Protein AF-A0A0R3PX48-F1 (afdb_monomer)

Secondary structure (DSSP, 8-state):
-----EE-SS-------S-S-------EEEEEEEEETTTTEEEEEEEEEESPPPPTTSPPP----EEEEETB-STTT-EEPPPPSS-SS-EEEEEEEEES--HHHHHT-EEE-

Sequence (113 aa):
MKRQIYTAKLIVLVKYAFSYLCKWFPFTIRISLYFSHAERQLTVCIERAADLPSRADGSPRNPYVKIFLLPDRSEKSRRQTTVLAEAVTPVWNESFYYQGITEPMLMERVLEV

Radius of gyration: 15.68 Å; Cα contacts (8 Å, |Δi|>4): 187; chains: 1; bounding box: 45×35×34 Å

Organism: Angiostrongylus costaricensis (NCBI:txid334426)

InterPro domains:
  IPR000008 C2 domain [PF00168] (41-112)
  IPR000008 C2 domain [PS50004] (25-113)
  IPR035892 C2 domain superfamily [G3DSA:2.60.40.150] (27-113)
  I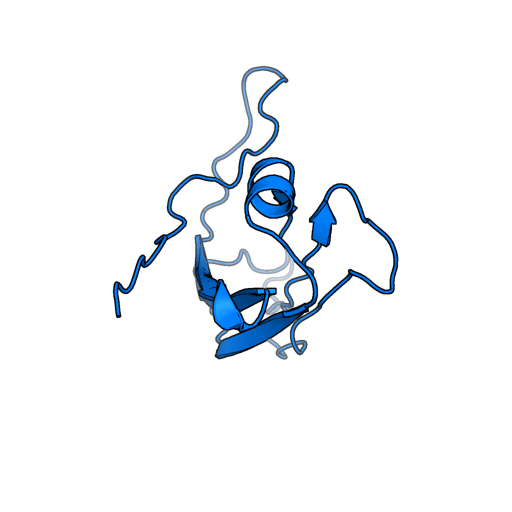PR035892 C2 domain superfamily [SSF49562] (29-113)
  IPR039032 Rim-like [PTHR12157] (28-113)

Solvent-accessible surface area (backbone atoms only — not comparable to full-atom values): 6964 Å² total; per-residue (Å²): 135,85,83,66,75,50,68,63,78,84,67,70,79,67,79,79,83,70,77,92,88,76,82,81,70,82,47,49,73,45,51,45,47,44,77,39,80,90,70,19,27,41,38,44,30,44,36,35,37,38,59,47,79,62,45,97,87,67,46,61,37,63,47,62,53,54,36,32,54,34,88,46,78,47,82,85,55,46,45,67,56,74,69,41,78,60,35,48,62,41,71,68,70,44,76,45,79,43,73,80,41,47,72,74,60,52,74,73,42,47,75,46,112

Structure (mmCIF, N/CA/C/O backbone):
data_AF-A0A0R3PX48-F1
#
_entry.id   AF-A0A0R3PX48-F1
#
loop_
_atom_site.group_PDB
_atom_site.id
_atom_site.type_symbol
_atom_site.label_atom_id
_atom_site.label_alt_id
_atom_site.label_comp_id
_atom_site.label_asym_id
_atom_site.label_entity_id
_atom_site.label_seq_id
_atom_site.pdbx_PDB_ins_code
_atom_site.Cartn_x
_atom_site.Cartn_y
_atom_site.Cartn_z
_atom_site.occupancy
_atom_site.B_iso_or_equiv
_atom_site.auth_seq_id
_atom_site.auth_comp_id
_atom_site.auth_asym_id
_atom_site.auth_atom_id
_atom_site.pdbx_PDB_model_num
ATOM 1 N N . MET A 1 1 ? -24.227 -6.427 0.932 1.00 36.12 1 MET A N 1
ATOM 2 C CA . MET A 1 1 ? -22.755 -6.460 1.061 1.00 36.12 1 MET A CA 1
ATOM 3 C C . MET A 1 1 ? -22.182 -5.405 0.113 1.00 36.12 1 MET A C 1
ATOM 5 O O . MET A 1 1 ? -22.062 -5.654 -1.079 1.00 36.12 1 MET A O 1
ATOM 9 N N . LYS A 1 2 ? -22.027 -4.159 0.583 1.00 26.06 2 LYS A N 1
ATOM 10 C CA . LYS A 1 2 ? -21.687 -3.017 -0.284 1.00 26.06 2 LYS A CA 1
ATOM 11 C C . LYS A 1 2 ? -20.179 -3.017 -0.542 1.00 26.06 2 LYS A C 1
ATOM 13 O O . LYS A 1 2 ? -19.392 -2.765 0.359 1.00 26.06 2 LYS A O 1
ATOM 18 N N . ARG A 1 3 ? -19.792 -3.329 -1.777 1.00 30.98 3 ARG A N 1
ATOM 19 C CA . ARG A 1 3 ? -18.417 -3.268 -2.275 1.00 30.98 3 ARG A CA 1
ATOM 20 C C . ARG A 1 3 ? -18.038 -1.794 -2.454 1.00 30.98 3 ARG A C 1
ATOM 22 O O . ARG A 1 3 ? -18.285 -1.226 -3.512 1.00 30.98 3 ARG A O 1
ATOM 29 N N . GLN A 1 4 ? -17.489 -1.149 -1.429 1.00 31.98 4 GLN A N 1
ATOM 30 C CA . GLN A 1 4 ? -16.822 0.139 -1.626 1.00 31.98 4 GLN A CA 1
ATOM 31 C C . GLN A 1 4 ? -15.430 -0.141 -2.188 1.00 31.98 4 GLN A C 1
ATOM 33 O O . GLN A 1 4 ? -14.476 -0.382 -1.456 1.00 31.98 4 GLN A O 1
ATOM 38 N N . ILE A 1 5 ? -15.339 -0.183 -3.519 1.00 35.94 5 ILE A N 1
ATOM 39 C CA . ILE A 1 5 ? -14.054 -0.141 -4.212 1.00 35.94 5 ILE A CA 1
ATOM 40 C C . ILE A 1 5 ? -13.569 1.300 -4.089 1.00 35.94 5 ILE A C 1
ATOM 42 O O . ILE A 1 5 ? -13.928 2.152 -4.903 1.00 35.94 5 ILE A O 1
ATOM 46 N N . TYR A 1 6 ? -12.754 1.583 -3.079 1.00 37.78 6 TYR A N 1
ATOM 47 C CA . TYR A 1 6 ? -11.901 2.761 -3.123 1.00 37.78 6 TYR A CA 1
ATOM 48 C C . TYR A 1 6 ? -10.852 2.467 -4.192 1.00 37.78 6 TYR A C 1
ATOM 50 O O . TYR A 1 6 ? -9.796 1.903 -3.920 1.00 37.78 6 TYR A O 1
ATOM 58 N N . THR A 1 7 ? -11.185 2.764 -5.451 1.00 34.06 7 THR A N 1
ATOM 59 C CA . THR A 1 7 ? -10.167 2.863 -6.491 1.00 34.06 7 THR A CA 1
ATOM 60 C C . THR A 1 7 ? -9.330 4.045 -6.049 1.00 34.06 7 THR A C 1
ATOM 62 O O . THR A 1 7 ? -9.752 5.182 -6.237 1.00 34.06 7 THR A O 1
ATOM 65 N N . ALA A 1 8 ? -8.208 3.790 -5.378 1.00 38.88 8 ALA A N 1
ATOM 66 C CA . ALA A 1 8 ? -7.296 4.813 -4.891 1.00 38.88 8 ALA A CA 1
ATOM 67 C C . ALA A 1 8 ? -6.560 5.465 -6.077 1.00 38.88 8 ALA A C 1
ATOM 69 O O . ALA A 1 8 ? -5.339 5.468 -6.165 1.00 38.88 8 ALA A O 1
ATOM 70 N N . LYS A 1 9 ? -7.313 6.031 -7.023 1.00 35.94 9 LYS A N 1
ATOM 71 C CA . LYS A 1 9 ? -6.874 7.202 -7.759 1.00 35.94 9 LYS A CA 1
ATOM 72 C C . LYS A 1 9 ? -6.904 8.334 -6.734 1.00 35.94 9 LYS A C 1
ATOM 74 O O . LYS A 1 9 ? -7.979 8.735 -6.306 1.00 35.94 9 LYS A O 1
ATOM 79 N N . LEU A 1 10 ? -5.731 8.845 -6.368 1.00 32.75 10 LEU A N 1
ATOM 80 C CA . LEU A 1 10 ? -5.583 10.179 -5.775 1.00 32.75 10 LEU A CA 1
ATOM 81 C C . LEU A 1 10 ? -5.891 10.356 -4.271 1.00 32.75 10 LEU A C 1
ATOM 83 O O . LEU A 1 10 ? -6.328 11.426 -3.867 1.00 32.75 10 LEU A O 1
ATOM 87 N N . ILE A 1 11 ? -5.597 9.372 -3.415 1.00 33.09 11 ILE A N 1
ATOM 88 C CA . ILE A 1 11 ? -5.345 9.640 -1.979 1.00 33.09 11 ILE A CA 1
ATOM 89 C C . ILE A 1 11 ? -4.060 8.918 -1.550 1.00 33.09 11 ILE A C 1
ATOM 91 O O . ILE A 1 11 ? -3.962 8.295 -0.503 1.00 33.09 11 ILE A O 1
ATOM 95 N N . VAL A 1 12 ? -3.026 9.014 -2.384 1.00 33.66 12 VAL A N 1
ATOM 96 C CA . VAL A 1 12 ? -1.708 9.295 -1.823 1.00 33.66 12 VAL A CA 1
ATOM 97 C C . VAL A 1 12 ? -1.756 10.801 -1.626 1.00 33.66 12 VAL A C 1
ATOM 99 O O . VAL A 1 12 ? -1.535 11.563 -2.566 1.00 33.66 12 VAL A O 1
ATOM 102 N N . LEU A 1 13 ? -2.140 11.238 -0.425 1.00 32.00 13 LEU A N 1
ATOM 103 C CA . LEU A 1 13 ? -1.774 12.559 0.075 1.00 32.00 13 LEU A CA 1
ATOM 104 C C . LEU A 1 13 ? -0.247 12.548 0.181 1.00 32.00 13 LEU A C 1
ATOM 106 O O . LEU A 1 13 ? 0.335 12.435 1.257 1.00 32.00 13 LEU A O 1
ATOM 110 N N . VAL A 1 14 ? 0.409 12.613 -0.982 1.00 29.25 14 VAL A N 1
ATOM 111 C CA . VAL A 1 14 ? 1.758 13.123 -1.087 1.00 29.25 14 VAL A CA 1
ATOM 112 C C . VAL A 1 14 ? 1.654 14.474 -0.415 1.00 29.25 14 VAL A C 1
ATOM 114 O O . VAL A 1 14 ? 0.882 15.332 -0.843 1.00 29.25 14 VAL A O 1
ATOM 117 N N . LYS A 1 15 ? 2.379 14.616 0.687 1.00 27.94 15 LYS A N 1
ATOM 118 C CA . LYS A 1 15 ? 2.715 15.883 1.314 1.00 27.94 15 LYS A CA 1
ATOM 119 C C . LYS A 1 15 ? 3.297 16.831 0.255 1.00 27.94 15 LYS A C 1
ATOM 121 O O . LYS A 1 15 ? 4.502 17.020 0.201 1.00 27.94 15 LYS A O 1
ATOM 126 N N . TYR A 1 16 ? 2.476 17.448 -0.585 1.00 28.42 16 TYR A N 1
ATOM 127 C CA . TYR A 1 16 ? 2.860 18.635 -1.338 1.00 28.42 16 TYR A CA 1
ATOM 128 C C . TYR A 1 16 ? 2.502 19.858 -0.499 1.00 28.42 16 TYR A C 1
ATOM 130 O O . TYR A 1 16 ? 1.706 20.710 -0.868 1.00 28.42 16 TYR A O 1
ATOM 138 N N . ALA A 1 17 ? 3.144 19.930 0.662 1.00 33.75 17 ALA A N 1
ATOM 139 C CA . ALA A 1 17 ? 3.651 21.189 1.158 1.00 33.75 17 ALA A CA 1
ATOM 140 C C . ALA A 1 17 ? 5.156 21.145 0.879 1.00 33.75 17 ALA A C 1
ATOM 142 O O . ALA A 1 17 ? 5.899 20.615 1.691 1.00 33.75 17 ALA A O 1
ATOM 143 N N . PHE A 1 18 ? 5.558 21.549 -0.329 1.00 28.56 18 PHE A N 1
ATOM 144 C CA . PHE A 1 18 ? 6.752 22.349 -0.633 1.00 28.56 18 PHE A CA 1
ATOM 145 C C . PHE A 1 18 ? 6.822 22.572 -2.155 1.00 28.56 18 PHE A C 1
ATOM 147 O O . PHE A 1 18 ? 6.894 21.628 -2.933 1.00 28.56 18 PHE A O 1
ATOM 154 N N . SER A 1 19 ? 6.715 23.851 -2.523 1.00 29.41 19 SER A N 1
ATOM 155 C CA . SER A 1 19 ? 7.253 24.539 -3.706 1.00 29.41 19 SER A CA 1
ATOM 156 C C . SER A 1 19 ? 7.359 23.795 -5.047 1.00 29.41 19 SER A C 1
ATOM 158 O O . SER A 1 19 ? 8.127 22.853 -5.198 1.00 29.41 19 SER A O 1
ATOM 160 N N . TYR A 1 20 ? 6.661 24.351 -6.040 1.00 32.78 20 TYR A N 1
ATOM 161 C CA . TYR A 1 20 ? 7.049 24.502 -7.449 1.00 32.78 20 TYR A CA 1
ATOM 162 C C . TYR A 1 20 ? 8.287 23.707 -7.922 1.00 32.78 20 TYR A C 1
ATOM 164 O O . TYR A 1 20 ? 9.395 23.961 -7.461 1.00 32.78 20 TYR A O 1
ATOM 172 N N . LEU A 1 21 ? 8.075 22.865 -8.948 1.00 41.78 21 LEU A N 1
ATOM 173 C CA . LEU A 1 21 ? 9.050 22.065 -9.721 1.00 41.78 21 LEU A CA 1
ATOM 174 C C . LEU A 1 21 ? 9.380 20.666 -9.168 1.00 41.78 21 LEU A C 1
ATOM 176 O O . LEU A 1 21 ? 10.507 20.404 -8.770 1.00 41.78 21 LEU A O 1
ATOM 180 N N . CYS A 1 22 ? 8.455 19.708 -9.289 1.00 32.88 22 CYS A N 1
ATOM 181 C CA . CYS A 1 22 ? 8.813 18.285 -9.246 1.00 32.88 22 CYS A CA 1
ATOM 182 C C . CYS A 1 22 ? 8.093 17.517 -10.357 1.00 32.88 22 CYS A C 1
ATOM 184 O O . CYS A 1 22 ? 6.870 17.526 -10.466 1.00 32.88 22 CYS A O 1
ATOM 186 N N . LYS A 1 23 ? 8.897 16.898 -11.224 1.00 36.50 23 LYS A N 1
ATOM 187 C CA . LYS A 1 23 ? 8.490 16.087 -12.373 1.00 36.50 23 LYS A CA 1
ATOM 188 C C . LYS A 1 23 ? 7.458 15.037 -11.956 1.00 36.50 23 LYS A C 1
ATOM 190 O O . LYS A 1 23 ? 7.694 14.272 -11.024 1.00 36.50 23 LYS A O 1
ATOM 195 N N . TRP A 1 24 ? 6.356 14.976 -12.697 1.00 50.72 24 TRP A N 1
ATOM 196 C CA . TRP A 1 24 ? 5.431 13.849 -12.694 1.00 50.72 24 TRP A CA 1
ATOM 197 C C . TRP A 1 24 ? 6.230 12.588 -13.031 1.00 50.72 24 TRP A C 1
ATOM 199 O O . TRP A 1 24 ? 6.695 12.430 -14.159 1.00 50.72 24 TRP A O 1
ATOM 209 N N . PHE A 1 25 ? 6.472 11.727 -12.045 1.00 56.75 25 PHE A N 1
ATOM 210 C CA . PHE A 1 25 ? 7.050 10.420 -12.323 1.00 56.75 25 PHE A CA 1
ATOM 211 C C . PHE A 1 25 ? 6.036 9.630 -13.168 1.00 56.75 25 PHE A C 1
ATOM 213 O O . PHE A 1 25 ? 4.869 9.571 -12.787 1.00 56.75 25 PHE A O 1
ATOM 220 N N . PRO A 1 26 ? 6.442 9.046 -14.309 1.00 76.00 26 PRO A N 1
ATOM 221 C CA . PRO A 1 26 ? 5.513 8.481 -15.289 1.00 76.00 26 PRO A CA 1
ATOM 222 C C . PRO A 1 26 ? 4.938 7.114 -14.893 1.00 76.00 26 PRO A C 1
ATOM 224 O O . PRO A 1 26 ? 4.227 6.520 -15.692 1.00 76.00 26 PRO A O 1
ATOM 227 N N . PHE A 1 27 ? 5.234 6.603 -13.693 1.00 82.44 27 PHE A N 1
ATOM 228 C CA . PHE A 1 27 ? 4.800 5.273 -13.281 1.00 82.44 27 PHE A CA 1
ATOM 229 C C . PHE A 1 27 ? 3.465 5.312 -12.538 1.00 82.44 27 PHE A C 1
ATOM 231 O O . PHE A 1 27 ? 3.136 6.274 -11.842 1.00 82.44 27 PHE A O 1
ATOM 238 N N . THR A 1 28 ? 2.701 4.233 -12.653 1.00 85.88 28 THR A N 1
ATOM 239 C CA . THR A 1 28 ? 1.440 4.060 -11.928 1.00 85.88 28 THR A CA 1
ATOM 240 C C . THR A 1 28 ? 1.491 2.808 -11.071 1.00 85.88 28 THR A C 1
ATOM 242 O O . THR A 1 28 ? 2.113 1.816 -11.441 1.00 85.88 28 THR A O 1
ATOM 245 N N . ILE A 1 29 ? 0.828 2.837 -9.916 1.00 86.62 29 ILE A N 1
ATOM 246 C CA . ILE A 1 29 ? 0.641 1.674 -9.047 1.00 86.62 29 ILE A CA 1
ATOM 247 C C . ILE A 1 29 ? -0.853 1.462 -8.815 1.00 86.62 29 ILE A C 1
ATOM 249 O O . ILE A 1 29 ? -1.600 2.413 -8.578 1.00 86.62 29 ILE A O 1
ATOM 253 N N . ARG A 1 30 ? -1.307 0.212 -8.915 1.00 87.00 30 ARG A N 1
ATOM 254 C CA . ARG A 1 30 ? -2.696 -0.170 -8.666 1.00 87.00 30 ARG A CA 1
ATOM 255 C C . ARG A 1 30 ? -2.802 -0.863 -7.316 1.00 87.00 30 ARG A C 1
ATOM 257 O O . ARG A 1 30 ? -2.229 -1.933 -7.110 1.00 87.00 30 ARG A O 1
ATOM 264 N N . ILE A 1 31 ? -3.577 -0.243 -6.435 1.00 88.19 31 ILE A N 1
ATOM 265 C CA . ILE A 1 31 ? -3.820 -0.692 -5.068 1.00 88.19 31 ILE A CA 1
ATOM 266 C C . ILE A 1 31 ? -5.329 -0.737 -4.839 1.00 88.19 31 ILE A C 1
ATOM 268 O O . ILE A 1 31 ? -6.043 0.197 -5.212 1.00 88.19 31 ILE A O 1
ATOM 272 N N . SER A 1 32 ? -5.797 -1.812 -4.213 1.00 86.69 32 SER A N 1
ATOM 273 C CA . SER A 1 32 ? -7.189 -1.994 -3.807 1.00 86.69 32 SER A CA 1
ATOM 274 C C . SER A 1 32 ? -7.283 -2.054 -2.283 1.00 86.69 32 SER A C 1
ATOM 276 O O . SER A 1 32 ? -6.537 -2.792 -1.643 1.00 86.69 32 SER A O 1
ATOM 278 N N . LEU A 1 33 ? -8.205 -1.285 -1.699 1.00 88.62 33 LEU A N 1
ATOM 279 C CA . LEU A 1 33 ? -8.438 -1.235 -0.252 1.00 88.62 33 LEU A CA 1
ATOM 280 C C . LEU A 1 33 ? -9.825 -1.780 0.078 1.00 88.62 33 LEU A C 1
ATOM 282 O O . LEU A 1 33 ? -10.804 -1.443 -0.590 1.00 88.62 33 LEU A O 1
ATOM 286 N N . TYR A 1 34 ? -9.909 -2.594 1.126 1.00 88.38 34 TYR A N 1
ATOM 287 C CA . TYR A 1 34 ? -11.164 -3.141 1.628 1.00 88.38 34 TYR A CA 1
ATOM 288 C C . TYR A 1 34 ? -11.186 -3.126 3.153 1.00 88.38 34 TYR A C 1
ATOM 290 O O . TYR A 1 34 ? -10.235 -3.567 3.790 1.00 88.38 34 TYR A O 1
ATOM 298 N N . PHE A 1 35 ? -12.279 -2.645 3.740 1.00 88.62 35 PHE A N 1
ATOM 299 C CA . PHE A 1 35 ? -12.469 -2.643 5.185 1.00 88.62 35 PHE A CA 1
ATOM 300 C C . PHE A 1 35 ? -13.671 -3.507 5.574 1.00 88.62 35 PHE A C 1
ATOM 302 O O . PHE A 1 35 ? -14.778 -3.318 5.067 1.00 88.62 35 PHE A O 1
ATOM 309 N N . SER A 1 36 ? -13.444 -4.453 6.484 1.00 89.00 36 SER A N 1
ATOM 310 C CA . SER A 1 36 ? -14.461 -5.334 7.057 1.00 89.00 36 SER A CA 1
ATOM 311 C C . SER A 1 36 ? -14.783 -4.878 8.477 1.00 89.00 36 SER A C 1
ATOM 313 O O . SER A 1 36 ? -13.972 -5.046 9.388 1.00 89.00 36 SER A O 1
ATOM 315 N N . HIS A 1 37 ? -15.979 -4.318 8.687 1.00 86.19 37 HIS A N 1
ATOM 316 C CA . HIS A 1 37 ? -16.420 -3.890 10.022 1.00 86.19 37 HIS A CA 1
ATOM 317 C C . HIS A 1 37 ? -16.591 -5.081 10.976 1.00 86.19 37 HIS A C 1
ATOM 319 O O . HIS A 1 37 ? -16.261 -4.973 12.156 1.00 86.19 37 HIS A O 1
ATOM 325 N N . ALA A 1 38 ? -17.075 -6.220 10.465 1.00 91.69 38 ALA A N 1
ATOM 326 C CA . ALA A 1 38 ? -17.294 -7.432 11.255 1.00 91.69 38 ALA A CA 1
AT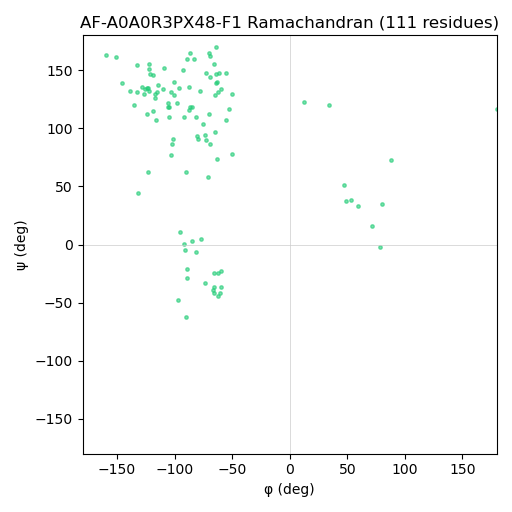OM 327 C C . ALA A 1 38 ? -15.973 -8.018 11.777 1.00 91.69 38 ALA A C 1
ATOM 329 O O . ALA A 1 38 ? -15.876 -8.390 12.942 1.00 91.69 38 ALA A O 1
ATOM 330 N N . GLU A 1 39 ? -14.941 -8.036 10.933 1.00 91.00 39 GLU A N 1
ATOM 331 C CA . GLU A 1 39 ? -13.622 -8.584 11.276 1.00 91.00 39 GLU A CA 1
ATOM 332 C C . GLU A 1 39 ? -12.675 -7.526 11.860 1.00 91.00 39 GLU A C 1
ATOM 334 O O . GLU A 1 39 ? -11.558 -7.852 12.261 1.00 91.00 39 GLU A O 1
ATOM 339 N N . ARG A 1 40 ? -13.105 -6.254 11.894 1.00 91.69 40 ARG A N 1
ATOM 340 C CA . ARG A 1 40 ? -12.282 -5.090 12.266 1.00 91.69 40 ARG A CA 1
ATOM 341 C C . ARG A 1 40 ? -10.938 -5.115 11.541 1.00 91.69 40 ARG A C 1
ATOM 34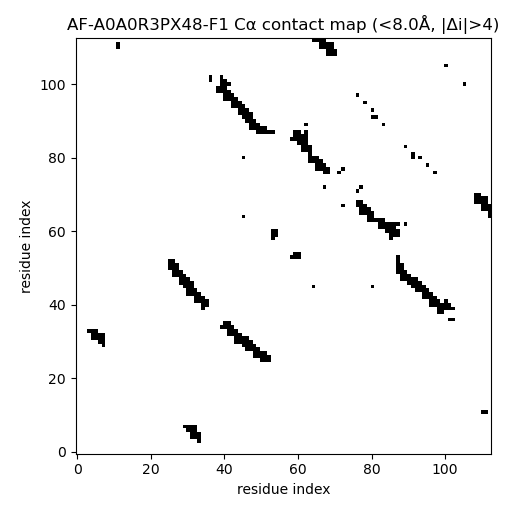3 O O . ARG A 1 40 ? -9.872 -5.072 12.161 1.00 91.69 40 ARG A O 1
ATOM 350 N N . GLN A 1 41 ? -1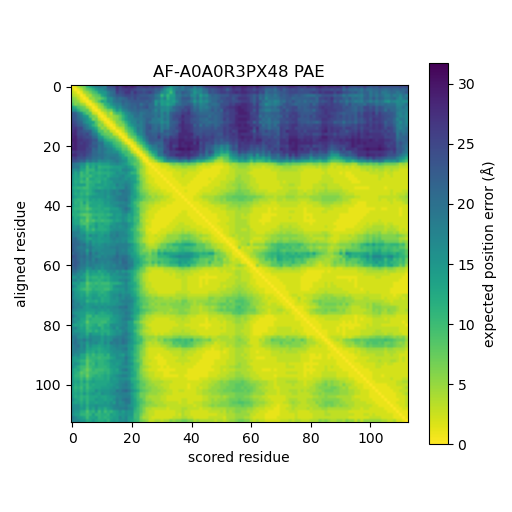0.994 -5.269 10.222 1.00 92.19 41 GLN A N 1
ATOM 351 C CA . GLN A 1 41 ? -9.819 -5.554 9.408 1.00 92.19 41 GLN A CA 1
ATOM 352 C C . GLN A 1 41 ? -9.757 -4.659 8.173 1.00 92.19 41 GLN A C 1
ATOM 354 O O . GLN A 1 41 ? -10.722 -4.562 7.417 1.00 92.19 41 GLN A O 1
ATOM 359 N N . LEU A 1 42 ? -8.589 -4.058 7.943 1.00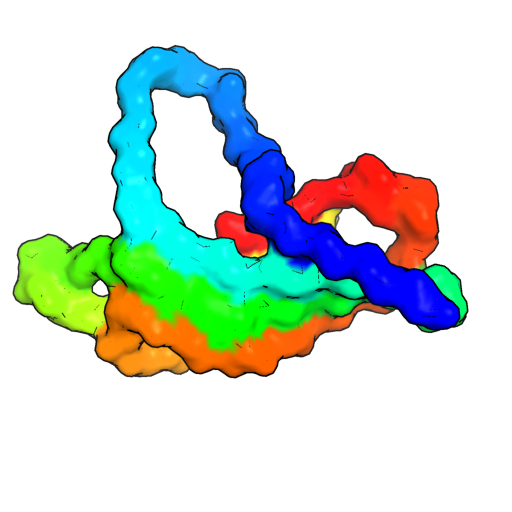 91.69 42 LEU A N 1
ATOM 360 C CA . LEU A 1 42 ? -8.234 -3.413 6.683 1.00 91.69 42 LEU A CA 1
ATOM 361 C C . LEU A 1 42 ? -7.393 -4.383 5.842 1.00 91.69 42 LEU A C 1
ATOM 363 O O . LEU A 1 42 ? -6.323 -4.820 6.266 1.00 91.69 42 LEU A O 1
ATOM 367 N N . THR A 1 43 ? -7.877 -4.687 4.644 1.00 92.19 43 THR A N 1
ATOM 368 C CA . THR A 1 43 ? -7.169 -5.434 3.603 1.00 92.19 43 THR A CA 1
ATOM 369 C C . THR A 1 43 ? -6.610 -4.461 2.572 1.00 92.19 43 THR A C 1
ATOM 371 O O . THR A 1 43 ? -7.337 -3.625 2.031 1.00 92.19 43 THR A O 1
ATOM 374 N N . VAL A 1 44 ? -5.321 -4.593 2.280 1.00 93.06 44 VAL A N 1
ATOM 375 C CA . VAL A 1 44 ? -4.592 -3.816 1.276 1.00 93.06 44 VAL A CA 1
ATOM 376 C C . VAL A 1 44 ? -4.060 -4.782 0.233 1.00 93.06 44 VAL A C 1
ATOM 378 O O . VAL A 1 44 ? -3.214 -5.612 0.546 1.00 93.06 44 VAL A O 1
ATOM 381 N N . CYS A 1 45 ? -4.544 -4.684 -0.998 1.00 90.75 45 CYS A N 1
ATOM 382 C CA . CYS A 1 45 ? -4.084 -5.508 -2.107 1.00 90.75 45 CYS A CA 1
ATOM 383 C C . CYS A 1 45 ? -3.205 -4.679 -3.045 1.00 90.75 45 CYS A C 1
ATOM 385 O O . CYS A 1 45 ? -3.666 -3.691 -3.624 1.00 90.75 45 CYS A O 1
ATOM 387 N N . ILE A 1 46 ? -1.944 -5.085 -3.181 1.00 93.25 46 ILE A N 1
ATOM 388 C CA . ILE A 1 46 ? -1.003 -4.536 -4.154 1.00 93.25 46 ILE A CA 1
ATOM 389 C C . ILE A 1 46 ? -1.100 -5.383 -5.412 1.00 93.25 46 ILE A C 1
ATOM 391 O O . ILE A 1 46 ? -0.692 -6.542 -5.437 1.00 93.25 46 ILE A O 1
ATOM 395 N N . GLU A 1 47 ? -1.653 -4.802 -6.470 1.00 90.75 47 GLU A N 1
ATOM 396 C CA . GLU A 1 47 ? -1.935 -5.562 -7.679 1.00 90.75 47 GLU A CA 1
ATOM 397 C C . GLU A 1 47 ? -0.759 -5.525 -8.645 1.00 90.75 47 GLU A C 1
ATOM 399 O O . GLU A 1 47 ? -0.170 -6.556 -8.956 1.00 90.75 47 GLU A O 1
ATOM 404 N N . ARG A 1 48 ? -0.405 -4.331 -9.123 1.00 88.50 48 ARG A N 1
ATOM 405 C CA . ARG A 1 48 ? 0.644 -4.144 -10.128 1.00 88.50 48 ARG A CA 1
ATOM 406 C C . ARG A 1 48 ? 1.181 -2.724 -10.143 1.00 88.50 48 ARG A C 1
ATOM 408 O O . ARG A 1 48 ? 0.496 -1.807 -9.689 1.00 88.50 48 ARG A O 1
ATOM 415 N N . ALA A 1 49 ? 2.341 -2.541 -10.758 1.00 88.81 49 ALA A N 1
ATOM 416 C CA . ALA A 1 49 ? 2.810 -1.241 -11.216 1.00 88.81 49 ALA A CA 1
ATOM 417 C C . ALA A 1 49 ? 3.079 -1.267 -12.726 1.00 88.81 49 ALA A C 1
ATOM 419 O O . ALA A 1 49 ? 3.315 -2.323 -13.311 1.00 88.81 49 ALA A O 1
ATOM 420 N N . ALA A 1 50 ? 3.013 -0.101 -13.356 1.00 86.44 50 ALA A N 1
ATOM 421 C CA . ALA A 1 50 ? 3.318 0.092 -14.766 1.00 86.44 50 ALA A CA 1
ATOM 422 C C . ALA A 1 50 ? 4.236 1.301 -14.943 1.00 86.44 50 ALA A C 1
ATOM 424 O O . ALA A 1 50 ? 4.228 2.205 -14.107 1.00 86.44 50 ALA A O 1
ATOM 425 N N . ASP A 1 51 ? 5.008 1.293 -16.029 1.00 84.62 51 ASP A N 1
ATOM 426 C CA . ASP A 1 51 ? 5.897 2.386 -16.439 1.00 84.62 51 ASP A CA 1
ATOM 427 C C . ASP A 1 51 ? 6.967 2.745 -15.393 1.00 84.62 51 ASP A C 1
ATOM 429 O O . ASP A 1 51 ? 7.375 3.902 -15.261 1.00 84.62 51 ASP A O 1
ATOM 433 N N . LEU A 1 52 ? 7.447 1.745 -14.634 1.00 83.12 52 LEU A N 1
ATOM 434 C CA . LEU A 1 52 ? 8.574 1.949 -13.726 1.00 83.12 52 LEU A CA 1
ATOM 435 C C . LEU A 1 52 ? 9.815 2.348 -14.535 1.00 83.12 52 LEU A C 1
ATOM 437 O O . LEU A 1 52 ? 10.158 1.673 -15.506 1.00 83.12 52 LEU A O 1
ATOM 441 N N . PRO A 1 53 ? 10.538 3.407 -14.139 1.00 80.31 53 PRO A N 1
ATOM 442 C CA . PRO A 1 53 ? 11.739 3.807 -14.854 1.00 80.31 53 PRO A CA 1
ATOM 443 C C . PRO A 1 53 ? 12.798 2.709 -14.746 1.00 80.31 53 PRO A C 1
ATOM 445 O O . PRO A 1 53 ? 13.010 2.170 -13.660 1.00 80.31 53 PRO A O 1
ATOM 448 N N . SER A 1 54 ? 13.520 2.410 -15.823 1.00 79.00 54 SER A N 1
ATOM 449 C CA . SER A 1 54 ? 14.687 1.520 -15.761 1.00 79.00 54 SER A CA 1
ATOM 450 C C . SER A 1 54 ? 15.805 2.119 -14.896 1.00 79.00 54 SER A C 1
ATOM 452 O O . SER A 1 54 ? 15.738 3.269 -14.436 1.00 79.00 54 SER A O 1
ATOM 454 N N . ARG A 1 55 ? 16.839 1.329 -14.595 1.00 79.31 55 ARG A N 1
ATOM 455 C CA . ARG A 1 55 ? 18.081 1.885 -14.040 1.00 79.31 55 ARG A CA 1
ATOM 456 C C . ARG A 1 55 ? 18.817 2.709 -15.110 1.00 79.31 55 ARG A C 1
ATOM 458 O O . ARG A 1 55 ? 18.523 2.597 -16.297 1.00 79.31 55 ARG A O 1
ATOM 465 N N . ALA A 1 56 ? 19.752 3.561 -14.683 1.00 81.12 56 ALA A N 1
ATOM 466 C CA . ALA A 1 56 ? 20.513 4.436 -15.586 1.00 81.12 56 ALA A CA 1
ATOM 467 C C . ALA A 1 56 ? 21.367 3.658 -16.607 1.00 81.12 56 ALA A C 1
ATOM 469 O O . ALA A 1 56 ? 21.650 4.170 -17.682 1.00 81.12 56 ALA A O 1
ATOM 470 N N . ASP A 1 57 ? 21.734 2.421 -16.275 1.00 83.31 57 ASP A N 1
ATOM 471 C CA . ASP A 1 57 ? 22.456 1.472 -17.129 1.00 83.31 57 ASP A CA 1
ATOM 472 C C . ASP A 1 57 ? 21.531 0.668 -18.067 1.00 83.31 57 ASP A C 1
ATOM 474 O O . ASP A 1 57 ? 21.992 -0.220 -18.777 1.00 83.31 57 ASP A O 1
ATOM 478 N N . GLY A 1 58 ? 20.222 0.947 -18.062 1.00 78.88 58 GLY A N 1
ATOM 479 C CA . GLY A 1 58 ? 19.225 0.214 -18.841 1.00 78.88 58 GLY A CA 1
ATOM 480 C C . GLY A 1 58 ? 18.806 -1.128 -18.236 1.00 78.88 58 GLY A C 1
ATOM 481 O O . GLY A 1 58 ? 17.901 -1.764 -18.774 1.00 78.88 58 GLY A O 1
ATOM 482 N N . SER A 1 59 ? 19.394 -1.550 -17.109 1.00 78.75 59 SER A N 1
ATOM 483 C CA . SER A 1 59 ? 19.042 -2.824 -16.482 1.00 78.75 59 SER A CA 1
ATOM 484 C C . SER A 1 59 ? 17.628 -2.797 -15.874 1.00 78.75 59 SER A C 1
ATOM 486 O O . SER A 1 59 ? 17.194 -1.771 -15.317 1.00 78.75 59 SER A O 1
ATOM 488 N N . PRO A 1 60 ? 16.892 -3.924 -15.939 1.00 73.50 60 PRO A N 1
ATOM 489 C CA . PRO A 1 60 ? 15.606 -4.064 -15.272 1.00 73.50 60 PRO A CA 1
ATOM 490 C C . PRO A 1 60 ? 15.729 -3.928 -13.747 1.00 73.50 60 PRO A C 1
ATOM 492 O O . PRO A 1 60 ? 16.728 -4.314 -13.134 1.00 73.50 60 PRO A O 1
ATOM 495 N N . ARG A 1 61 ? 14.697 -3.379 -13.098 1.00 82.19 61 ARG A N 1
ATOM 496 C CA . ARG A 1 61 ? 14.654 -3.276 -11.630 1.00 82.19 61 ARG A CA 1
ATOM 497 C C . ARG A 1 61 ? 14.168 -4.577 -11.007 1.00 82.19 61 ARG A C 1
ATOM 499 O O . ARG A 1 61 ? 13.463 -5.343 -11.646 1.00 82.19 61 ARG A O 1
ATOM 506 N N . ASN A 1 62 ? 14.480 -4.754 -9.724 1.00 89.00 62 ASN A N 1
ATOM 507 C CA . ASN A 1 62 ? 13.871 -5.788 -8.891 1.00 89.00 62 ASN A CA 1
ATOM 508 C C . ASN A 1 62 ? 12.816 -5.132 -7.985 1.00 89.00 62 ASN A C 1
ATOM 510 O O . ASN A 1 62 ? 13.140 -4.784 -6.843 1.00 89.00 62 ASN A O 1
ATOM 514 N N . PRO A 1 63 ? 11.621 -4.792 -8.506 1.00 91.69 63 PRO A N 1
ATOM 515 C CA . PRO A 1 63 ? 10.668 -3.976 -7.775 1.00 91.69 63 PRO A CA 1
ATOM 516 C C . PRO A 1 63 ? 10.016 -4.748 -6.625 1.00 91.69 63 PRO A C 1
ATOM 518 O O . PRO A 1 63 ? 9.746 -5.948 -6.703 1.00 91.69 63 PRO A O 1
ATOM 521 N N . TYR A 1 64 ? 9.704 -4.001 -5.573 1.00 93.38 64 TYR A N 1
ATOM 522 C CA . TYR A 1 64 ? 8.860 -4.409 -4.459 1.00 93.38 64 TYR A CA 1
ATOM 523 C C . TYR A 1 64 ? 8.177 -3.168 -3.883 1.00 93.38 64 TYR A C 1
ATOM 525 O O . TYR A 1 64 ? 8.644 -2.045 -4.093 1.00 93.38 64 TYR A O 1
ATOM 533 N N . VAL A 1 65 ? 7.098 -3.368 -3.134 1.00 92.44 65 VAL A N 1
ATOM 534 C CA . VAL A 1 65 ? 6.345 -2.292 -2.484 1.00 92.44 65 VAL A CA 1
ATOM 535 C C . VAL A 1 65 ? 6.418 -2.484 -0.976 1.00 92.44 65 VAL A C 1
ATOM 537 O O . VAL A 1 65 ? 6.165 -3.582 -0.482 1.00 92.44 65 VAL A O 1
ATOM 540 N N . LYS A 1 66 ? 6.781 -1.427 -0.244 1.00 93.44 66 LYS A N 1
ATOM 541 C CA . LYS A 1 66 ? 6.694 -1.368 1.223 1.00 93.44 66 LYS A CA 1
ATOM 542 C C . LYS A 1 66 ? 5.452 -0.587 1.594 1.00 93.44 66 LYS A C 1
ATOM 544 O O . LYS A 1 66 ? 5.159 0.416 0.971 1.00 93.44 66 LYS A O 1
ATOM 549 N N . ILE A 1 67 ? 4.749 -1.042 2.617 1.00 92.81 67 ILE A N 1
ATOM 550 C CA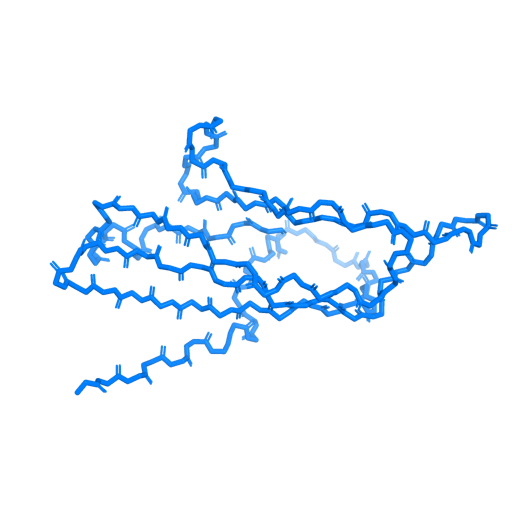 . ILE A 1 67 ? 3.489 -0.451 3.046 1.00 92.81 67 ILE A CA 1
ATOM 551 C C . ILE A 1 67 ? 3.594 -0.141 4.532 1.00 92.81 67 ILE A C 1
ATOM 553 O O . ILE A 1 67 ? 3.949 -1.016 5.333 1.00 92.81 67 ILE A O 1
ATOM 557 N N . PHE A 1 68 ? 3.246 1.088 4.894 1.00 87.31 68 PHE A N 1
ATOM 558 C CA . PHE A 1 68 ? 3.126 1.531 6.276 1.00 87.31 68 PHE A CA 1
ATOM 559 C C . PHE A 1 68 ? 1.723 2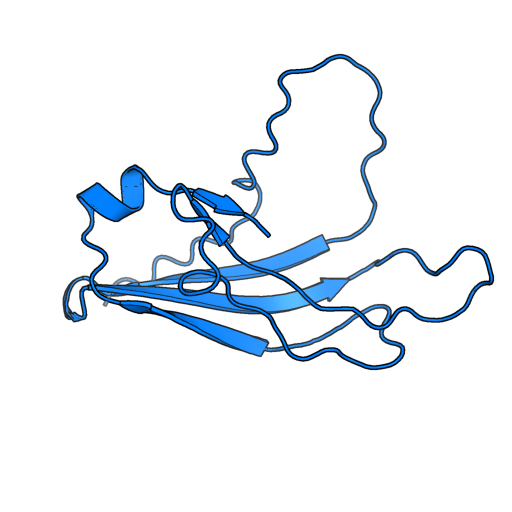.072 6.527 1.00 87.31 68 PHE A C 1
ATOM 561 O O . PHE A 1 68 ? 1.197 2.863 5.745 1.00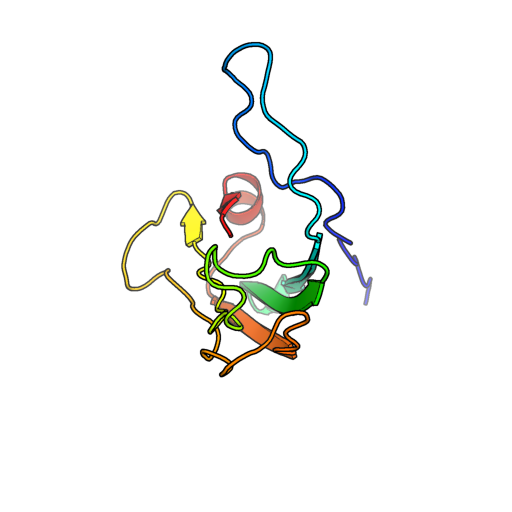 87.31 68 PHE A O 1
ATOM 568 N N . LEU A 1 69 ? 1.133 1.667 7.650 1.00 89.38 69 LEU A N 1
ATOM 569 C CA . LEU A 1 69 ? -0.127 2.218 8.130 1.00 89.38 69 LEU A CA 1
ATOM 570 C C . LEU A 1 69 ? 0.180 3.220 9.243 1.00 89.38 69 LEU A C 1
ATOM 572 O O . LEU A 1 69 ? 0.300 2.863 10.416 1.00 89.38 69 LEU A O 1
ATOM 576 N N . LEU A 1 70 ? 0.354 4.478 8.851 1.00 88.00 70 LEU A N 1
ATOM 577 C CA . LEU A 1 70 ? 0.725 5.560 9.754 1.00 88.00 70 LEU A CA 1
ATOM 578 C C . LEU A 1 70 ? -0.378 5.809 10.793 1.00 88.00 70 LEU A C 1
ATOM 580 O O . LEU A 1 70 ? -1.552 5.651 10.462 1.00 88.00 70 LEU A O 1
ATOM 584 N N . PRO A 1 71 ? -0.024 6.213 12.028 1.00 89.50 71 PRO A N 1
ATOM 585 C CA . PRO A 1 71 ? 1.303 6.684 12.453 1.00 89.50 71 PRO A CA 1
ATOM 586 C C . PRO A 1 71 ? 2.317 5.575 12.775 1.00 89.50 71 PRO A C 1
ATOM 588 O O . PRO A 1 71 ? 3.486 5.875 13.012 1.00 89.50 71 PRO A O 1
ATOM 591 N N . ASP A 1 72 ? 1.905 4.307 12.776 1.00 88.19 72 ASP A N 1
ATOM 592 C CA . ASP A 1 72 ? 2.768 3.195 13.161 1.00 88.19 72 ASP A CA 1
ATOM 593 C C . ASP A 1 72 ? 3.789 2.868 12.057 1.00 88.19 72 ASP A C 1
ATOM 595 O O . ASP A 1 72 ? 3.466 2.243 11.046 1.00 88.19 72 ASP A O 1
ATOM 599 N N . ARG A 1 73 ? 5.043 3.285 12.268 1.00 87.19 73 ARG A N 1
ATOM 600 C CA . ARG A 1 73 ? 6.202 2.962 11.414 1.00 87.19 73 ARG A CA 1
ATOM 601 C C . ARG A 1 73 ? 7.009 1.762 11.919 1.00 87.19 73 ARG A C 1
ATOM 603 O O . ARG A 1 73 ? 8.124 1.543 11.451 1.00 87.19 73 ARG A O 1
ATOM 610 N N . SER A 1 74 ? 6.500 1.018 12.900 1.00 89.81 74 SER A N 1
ATOM 611 C CA . SER A 1 74 ? 7.218 -0.127 13.448 1.00 89.81 74 SER A CA 1
ATOM 612 C C . SER A 1 74 ? 7.368 -1.248 12.418 1.00 89.81 74 SER A C 1
ATOM 614 O O . SER A 1 74 ? 6.554 -1.435 11.514 1.00 89.81 74 SER A O 1
ATOM 616 N N . GLU A 1 75 ? 8.390 -2.080 12.602 1.00 86.94 75 GLU A N 1
ATOM 617 C CA . GLU A 1 75 ? 8.590 -3.278 11.778 1.00 86.94 75 GLU A CA 1
ATOM 618 C C . GLU A 1 75 ? 7.401 -4.253 11.856 1.00 86.94 75 GLU A C 1
ATOM 620 O O . GLU A 1 75 ? 7.179 -5.032 10.933 1.00 86.94 75 GLU A O 1
ATOM 625 N N . LYS A 1 76 ? 6.597 -4.183 12.929 1.00 83.81 76 LYS A N 1
ATOM 626 C CA . LYS A 1 76 ? 5.394 -5.008 13.111 1.00 83.81 76 LYS A CA 1
ATOM 627 C C . LYS A 1 76 ? 4.236 -4.573 12.210 1.00 83.81 76 LYS A C 1
ATOM 629 O O . LYS A 1 76 ? 3.447 -5.428 11.804 1.00 83.81 76 LYS A O 1
ATOM 634 N N . SER A 1 77 ? 4.108 -3.280 11.906 1.00 84.38 77 SER A N 1
ATOM 635 C CA . SER A 1 77 ? 3.075 -2.748 11.002 1.00 84.38 77 SER A CA 1
ATOM 636 C C . SER A 1 77 ? 3.531 -2.719 9.545 1.00 84.38 77 SER A C 1
ATOM 638 O O . SER A 1 77 ? 2.694 -2.718 8.638 1.00 84.38 77 SER A O 1
ATOM 640 N N . ARG A 1 78 ? 4.847 -2.734 9.307 1.00 91.88 78 ARG A N 1
ATOM 641 C CA . ARG A 1 78 ? 5.403 -2.788 7.960 1.00 91.88 78 ARG A CA 1
ATOM 642 C C . ARG A 1 78 ? 4.924 -4.047 7.242 1.00 91.88 78 ARG A C 1
ATOM 644 O O . ARG A 1 78 ? 4.932 -5.158 7.782 1.00 91.88 78 ARG A O 1
ATOM 651 N N . ARG A 1 79 ? 4.497 -3.872 5.999 1.00 95.56 79 ARG A N 1
ATOM 652 C CA . ARG A 1 79 ? 4.230 -4.961 5.058 1.00 95.56 79 ARG A CA 1
ATOM 653 C C . ARG A 1 79 ? 5.090 -4.744 3.826 1.00 95.56 79 ARG A C 1
ATOM 655 O O . ARG A 1 79 ? 5.462 -3.612 3.522 1.00 95.56 79 ARG A O 1
ATOM 662 N N . GLN A 1 80 ? 5.457 -5.824 3.156 1.00 95.12 80 GLN A N 1
ATOM 663 C CA . GLN A 1 80 ? 6.252 -5.751 1.942 1.00 95.12 80 GLN A CA 1
ATOM 664 C C . GLN A 1 80 ? 5.825 -6.860 0.995 1.00 95.12 80 GLN A C 1
ATOM 666 O O . GLN A 1 80 ? 5.606 -7.982 1.449 1.00 95.12 80 GLN A O 1
ATOM 671 N N . THR A 1 81 ? 5.742 -6.546 -0.295 1.00 95.69 81 THR A N 1
ATOM 672 C CA . THR A 1 81 ? 5.545 -7.564 -1.327 1.00 95.69 81 THR A CA 1
ATOM 673 C C . THR A 1 81 ? 6.776 -8.435 -1.504 1.00 95.69 81 THR A C 1
ATOM 675 O O . THR A 1 81 ? 7.896 -8.076 -1.108 1.00 95.69 81 THR A O 1
ATOM 678 N N . THR A 1 82 ? 6.585 -9.560 -2.183 1.00 96.38 82 THR A N 1
ATOM 679 C CA . THR A 1 82 ? 7.704 -10.269 -2.792 1.00 96.38 82 THR A CA 1
ATOM 680 C C . THR A 1 82 ? 8.479 -9.343 -3.731 1.00 96.38 82 THR A C 1
ATOM 682 O O . THR A 1 82 ? 7.949 -8.398 -4.335 1.00 96.38 82 THR A O 1
ATOM 685 N N . VAL A 1 83 ? 9.785 -9.584 -3.799 1.00 94.44 83 VAL A N 1
ATOM 686 C CA . VAL A 1 83 ? 10.665 -8.902 -4.742 1.00 94.44 83 VAL A CA 1
ATOM 687 C C . VAL A 1 83 ? 10.587 -9.670 -6.051 1.00 94.44 83 VAL A C 1
ATOM 689 O O . VAL A 1 83 ? 10.946 -10.845 -6.094 1.00 94.44 83 VAL A O 1
ATOM 692 N N . LEU A 1 84 ? 10.124 -9.014 -7.112 1.00 90.94 84 LEU A N 1
ATOM 693 C CA . LEU A 1 84 ? 10.125 -9.607 -8.446 1.00 90.94 84 LEU A CA 1
ATOM 694 C C . LEU A 1 84 ? 11.466 -9.320 -9.112 1.00 90.94 84 LEU A C 1
ATOM 696 O O . LEU A 1 84 ? 11.968 -8.203 -9.015 1.00 90.94 84 LEU A O 1
ATOM 700 N N . ALA A 1 85 ? 12.059 -10.318 -9.761 1.00 89.31 85 ALA A N 1
ATOM 701 C CA . ALA A 1 85 ? 13.300 -10.137 -10.500 1.00 89.31 85 ALA A CA 1
ATOM 702 C C . ALA A 1 85 ? 13.014 -9.464 -11.846 1.00 89.31 85 ALA A C 1
ATOM 704 O O . ALA A 1 85 ? 12.108 -9.873 -12.567 1.00 89.31 85 ALA A O 1
ATOM 705 N N . GLU A 1 86 ? 13.798 -8.438 -12.163 1.00 86.62 86 GLU A N 1
ATOM 706 C CA . GLU A 1 86 ? 13.888 -7.844 -13.497 1.00 86.62 86 GLU A CA 1
ATOM 707 C C . GLU A 1 86 ? 12.550 -7.405 -14.133 1.00 86.62 86 GLU A C 1
ATOM 709 O O . GLU A 1 86 ? 12.342 -7.511 -15.340 1.00 86.62 86 GLU A O 1
ATOM 714 N N . ALA A 1 87 ? 11.635 -6.858 -13.330 1.00 83.62 87 ALA A N 1
ATOM 715 C CA . ALA A 1 87 ? 10.295 -6.478 -13.770 1.00 83.62 87 ALA A CA 1
ATOM 716 C C . ALA A 1 87 ? 10.125 -4.952 -13.913 1.00 83.62 87 ALA A C 1
ATOM 718 O O . ALA A 1 87 ? 10.267 -4.197 -12.950 1.00 83.62 87 ALA A O 1
ATOM 719 N N . VAL A 1 88 ? 9.756 -4.492 -15.113 1.00 84.44 88 VAL A N 1
ATOM 720 C CA . VAL A 1 88 ? 9.385 -3.084 -15.402 1.00 84.44 88 VAL A CA 1
ATOM 721 C C . VAL A 1 88 ? 7.882 -2.840 -15.194 1.00 84.44 88 VAL A C 1
ATOM 723 O O . VAL A 1 88 ? 7.459 -1.750 -14.808 1.00 84.44 88 VAL A O 1
ATOM 726 N N . THR A 1 89 ? 7.071 -3.881 -15.383 1.00 88.88 89 THR A N 1
ATOM 727 C CA . THR A 1 89 ? 5.612 -3.890 -15.189 1.00 88.88 89 THR A CA 1
ATOM 728 C C . THR A 1 89 ? 5.213 -4.976 -14.178 1.00 88.88 89 THR A C 1
ATOM 730 O O . THR A 1 89 ? 4.545 -5.952 -14.529 1.00 88.88 89 THR A O 1
ATOM 733 N N . PRO A 1 90 ? 5.676 -4.877 -12.919 1.00 90.62 90 PRO A N 1
ATOM 734 C CA . PRO A 1 90 ? 5.485 -5.926 -11.926 1.00 90.62 90 PRO A CA 1
ATOM 735 C C . PRO A 1 90 ? 4.010 -6.156 -11.603 1.00 90.62 90 PRO A C 1
ATOM 737 O O . PRO A 1 90 ? 3.242 -5.207 -11.443 1.00 90.62 90 PRO A O 1
ATOM 740 N N . VAL A 1 91 ? 3.641 -7.425 -11.441 1.00 94.81 91 VAL A N 1
ATOM 741 C CA . VAL A 1 91 ? 2.318 -7.867 -10.996 1.00 94.81 91 VAL A CA 1
ATOM 742 C C . VAL A 1 91 ? 2.516 -8.736 -9.761 1.00 94.81 91 VAL A C 1
ATOM 744 O O . VAL A 1 91 ? 3.073 -9.825 -9.862 1.00 94.81 91 VAL A O 1
ATOM 747 N N . TRP A 1 92 ? 2.071 -8.246 -8.608 1.00 94.94 92 TRP A N 1
ATOM 748 C CA . TRP A 1 92 ? 2.179 -8.954 -7.331 1.00 94.94 92 TRP A CA 1
ATOM 749 C C . TRP A 1 92 ? 0.885 -9.690 -6.991 1.00 94.94 92 TRP A C 1
ATOM 751 O O . TRP A 1 92 ? 0.919 -10.867 -6.655 1.00 94.94 92 TRP A O 1
ATOM 761 N N . ASN A 1 93 ? -0.267 -9.017 -7.111 1.00 95.19 93 ASN A N 1
ATOM 762 C CA . ASN A 1 93 ? -1.563 -9.505 -6.616 1.00 95.19 93 ASN A CA 1
ATOM 763 C C . ASN A 1 93 ? -1.503 -10.015 -5.162 1.00 95.19 93 ASN A C 1
ATOM 765 O O . ASN A 1 93 ? -2.161 -10.988 -4.795 1.00 95.19 93 ASN A O 1
ATOM 769 N N . GLU A 1 94 ? -0.711 -9.343 -4.329 1.00 97.19 94 GLU A N 1
ATOM 770 C CA . GLU A 1 94 ? -0.496 -9.715 -2.934 1.00 97.19 94 GLU A CA 1
ATOM 771 C C . GLU A 1 94 ? -1.413 -8.914 -2.014 1.00 97.19 94 GLU A C 1
ATOM 773 O O . GLU A 1 94 ? -1.540 -7.695 -2.146 1.00 97.19 94 GLU A O 1
ATOM 778 N N . SER A 1 95 ? -2.045 -9.600 -1.059 1.00 94.38 95 SER A N 1
ATOM 779 C CA . SER A 1 95 ? -2.939 -8.985 -0.075 1.00 94.38 95 SER A CA 1
ATOM 780 C C . SER A 1 95 ? -2.331 -8.997 1.322 1.00 94.38 95 SER A C 1
ATOM 782 O O . SER A 1 95 ? -1.842 -10.020 1.799 1.00 94.38 95 SER A O 1
ATOM 784 N N . PHE A 1 96 ? -2.416 -7.853 1.993 1.00 95.69 96 PHE A N 1
ATOM 785 C CA . PHE A 1 96 ? -1.941 -7.629 3.349 1.00 95.69 96 PHE A CA 1
ATOM 786 C C . PHE A 1 96 ? -3.087 -7.242 4.267 1.00 95.69 96 PHE A C 1
ATOM 788 O O . PHE A 1 96 ? -3.999 -6.516 3.875 1.00 95.69 96 PHE A O 1
ATOM 795 N N . TYR A 1 97 ? -2.993 -7.684 5.516 1.00 94.25 97 TYR A N 1
ATOM 796 C CA . TYR A 1 97 ? -4.068 -7.548 6.487 1.00 94.25 97 TYR A CA 1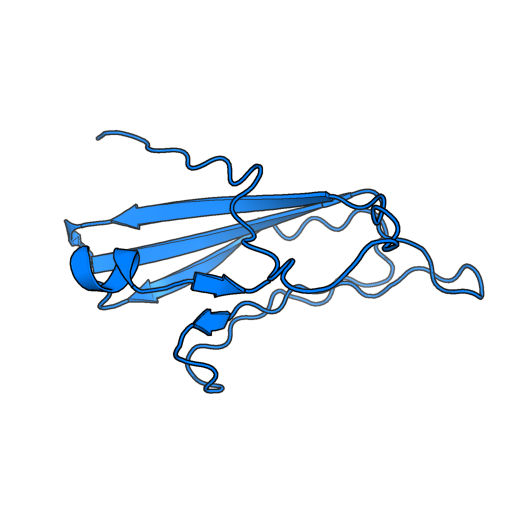
ATOM 797 C C . TYR A 1 97 ? -3.594 -6.780 7.724 1.00 94.25 97 TYR A C 1
ATOM 799 O O . TYR A 1 97 ? -2.543 -7.076 8.310 1.00 94.25 97 TYR A O 1
ATOM 807 N N . TYR A 1 98 ? -4.406 -5.808 8.130 1.00 92.44 98 TYR A N 1
ATOM 808 C CA . TYR A 1 98 ? -4.286 -5.059 9.375 1.00 92.44 98 TYR A CA 1
ATOM 809 C C . TYR A 1 98 ? -5.515 -5.350 10.232 1.00 92.44 98 TYR A C 1
ATOM 811 O O . TYR A 1 98 ? -6.618 -4.907 9.917 1.00 92.44 98 TYR A O 1
ATOM 819 N N . GLN A 1 99 ? -5.327 -6.135 11.291 1.00 93.50 99 GLN A N 1
ATOM 820 C CA . GLN A 1 99 ? -6.389 -6.557 12.208 1.00 93.50 99 GLN A CA 1
ATOM 821 C C . GLN A 1 99 ? -6.577 -5.563 13.361 1.00 93.50 99 GLN A C 1
ATOM 823 O O . GLN A 1 99 ? -5.667 -4.804 13.692 1.00 93.50 99 GLN A O 1
ATOM 828 N N . GLY A 1 100 ? -7.750 -5.598 13.996 1.00 93.12 100 GLY A N 1
ATOM 829 C CA . GLY A 1 100 ? -8.069 -4.767 15.160 1.00 93.12 100 GLY A CA 1
ATOM 830 C C . GLY A 1 100 ? -8.272 -3.285 14.834 1.00 93.12 100 GLY A C 1
ATOM 831 O O . GLY A 1 100 ? -8.246 -2.451 15.736 1.00 93.12 100 GLY A O 1
ATOM 832 N N . ILE A 1 101 ? -8.474 -2.945 13.561 1.00 88.31 101 ILE A N 1
ATOM 833 C CA . ILE A 1 101 ? -8.720 -1.575 13.116 1.00 88.31 101 ILE A CA 1
ATOM 834 C C . ILE A 1 101 ? -10.218 -1.293 13.224 1.00 88.31 101 ILE A C 1
ATOM 836 O O . ILE A 1 101 ? -11.036 -1.956 12.588 1.00 88.31 101 ILE A O 1
ATOM 840 N N . THR A 1 102 ? -10.585 -0.312 14.046 1.00 88.75 102 THR A N 1
ATOM 841 C CA . THR A 1 102 ? -11.957 0.208 14.107 1.00 88.75 102 THR A CA 1
ATOM 842 C C . THR A 1 102 ? -12.162 1.311 13.067 1.00 88.75 102 THR A C 1
ATOM 844 O O . THR A 1 102 ? -11.207 1.852 12.517 1.00 88.75 102 THR A O 1
ATOM 847 N N . GLU A 1 103 ? -13.413 1.660 12.781 1.00 83.06 103 GLU A N 1
ATOM 848 C CA . GLU A 1 103 ? -13.732 2.712 11.811 1.00 83.06 103 GLU A CA 1
ATOM 849 C C . GLU A 1 103 ? -13.199 4.105 12.212 1.00 83.06 103 GLU A C 1
ATOM 851 O O . GLU A 1 103 ? -12.554 4.732 11.372 1.00 83.06 103 GLU A O 1
ATOM 856 N N . PRO A 1 104 ? -13.320 4.573 13.475 1.00 87.81 104 PRO A N 1
ATOM 857 C CA . PRO A 1 104 ? -12.682 5.827 13.893 1.00 87.81 104 PRO A CA 1
ATOM 858 C C . PRO A 1 104 ? -11.159 5.780 13.736 1.00 87.81 104 PRO A C 1
ATOM 860 O O . PRO A 1 104 ? -10.544 6.701 13.209 1.00 87.81 104 PRO A O 1
ATOM 863 N N . MET A 1 105 ? -10.556 4.647 14.106 1.00 86.12 105 MET A N 1
ATOM 864 C CA . MET A 1 105 ? -9.128 4.401 13.935 1.00 86.12 105 MET A CA 1
ATOM 865 C C . MET A 1 105 ? -8.700 4.465 12.464 1.00 86.12 105 MET A C 1
ATOM 867 O O . MET A 1 105 ? -7.590 4.911 12.183 1.00 86.12 105 MET A O 1
ATOM 871 N N . LEU A 1 106 ? -9.532 4.002 11.529 1.00 85.69 106 LEU A N 1
ATOM 872 C CA . LEU A 1 106 ? -9.229 4.038 10.100 1.00 85.69 106 LEU A CA 1
ATOM 873 C C . LEU A 1 106 ? -9.177 5.478 9.569 1.00 85.69 106 LEU A C 1
ATOM 875 O O . LEU A 1 106 ? -8.287 5.788 8.783 1.00 85.69 106 LEU A O 1
ATOM 879 N N . MET A 1 107 ? -10.079 6.350 10.030 1.00 85.19 107 MET A N 1
ATOM 880 C CA . MET A 1 107 ? -10.151 7.755 9.600 1.00 85.19 107 MET A CA 1
ATOM 881 C C . MET A 1 107 ? -8.930 8.583 10.022 1.00 85.19 107 MET A C 1
ATOM 883 O O . MET A 1 107 ? -8.601 9.576 9.380 1.00 85.19 107 MET A O 1
ATOM 887 N N . GLU A 1 108 ? -8.234 8.162 11.075 1.00 87.88 108 GLU A N 1
ATOM 888 C CA . GLU A 1 108 ? -7.027 8.820 11.590 1.00 87.88 108 GLU A CA 1
ATOM 889 C C . GLU A 1 108 ? -5.725 8.263 10.987 1.00 87.88 108 GLU A C 1
ATOM 891 O O . GLU A 1 108 ? -4.629 8.683 11.366 1.00 87.88 108 GLU A O 1
ATOM 896 N N . ARG A 1 109 ? -5.815 7.286 10.076 1.00 85.81 109 ARG A N 1
ATOM 897 C CA . ARG A 1 109 ? -4.656 6.580 9.519 1.00 85.81 109 ARG A CA 1
ATOM 898 C C . ARG A 1 109 ? -4.400 6.954 8.070 1.00 85.81 109 ARG A C 1
ATOM 900 O O . ARG A 1 109 ? -5.307 7.259 7.303 1.00 85.81 109 ARG A O 1
ATOM 907 N N . VAL A 1 110 ? -3.132 6.856 7.680 1.00 88.19 110 VAL A N 1
ATOM 908 C CA . VAL A 1 110 ? -2.683 7.082 6.302 1.00 88.19 110 VAL A CA 1
ATOM 909 C C . VAL A 1 110 ? -1.908 5.863 5.830 1.00 88.19 110 VAL A C 1
ATOM 911 O O . VAL A 1 110 ? -1.041 5.360 6.544 1.00 88.19 110 VAL A O 1
ATOM 914 N N . LEU A 1 111 ? -2.219 5.397 4.622 1.00 86.81 111 LEU A N 1
ATOM 915 C CA . LEU A 1 111 ? -1.452 4.357 3.952 1.00 86.81 111 LEU A CA 1
ATOM 916 C C . LEU A 1 111 ? -0.314 5.005 3.155 1.00 86.81 111 LEU A C 1
ATOM 918 O O . LEU A 1 111 ? -0.566 5.758 2.217 1.00 86.81 111 LEU A O 1
ATOM 922 N N . GLU A 1 112 ? 0.926 4.718 3.536 1.00 86.31 112 GLU A N 1
ATOM 923 C CA . GLU A 1 112 ? 2.135 5.135 2.819 1.00 86.31 112 GLU A CA 1
ATOM 924 C C . GLU A 1 112 ? 2.694 3.933 2.045 1.00 86.31 112 GLU A C 1
ATOM 926 O O . GLU A 1 112 ? 2.800 2.838 2.608 1.00 86.31 112 GLU A O 1
ATOM 931 N N . VAL A 1 113 ? 3.007 4.143 0.762 1.00 83.88 113 VAL A N 1
ATOM 932 C CA . VAL A 1 113 ? 3.436 3.125 -0.214 1.00 83.88 113 VAL A CA 1
ATOM 933 C C . VAL A 1 113 ? 4.599 3.618 -1.059 1.00 83.88 113 VAL A C 1
ATOM 935 O O . VAL A 1 113 ? 4.593 4.827 -1.387 1.00 83.88 113 VAL A O 1
#

pLDDT: mean 76.53, std 22.91, range [26.06, 97.19]

Nearest PDB structures (foldseek):
  4ts6-assembly1_A  TM=9.853E-01  e=1.760E-08  Drosophila melanogaster
  2bwq-assembly1_A  TM=9.700E-01  e=3.632E-08  Rattus norvegicus
  4ns0-assembly1_A  TM=9.037E-01  e=2.372E-06  Rattus norvegicus
  4lcv-assembly3_C  TM=8.881E-01  e=2.507E-06  Rattus norvegicus
  6mti-assembly1_2  TM=9.039E-01  e=1.935E-04  Rattus norvegicus

Foldseek 3Di:
DDPPWPFPPDPPVPPPPDDDDDDDQPKDWTKTWDADQVQLKIKIWGFKMAQADAPPVNFADQDKDWKAWPPDPDPVRIDMFDGHPRDRIDGGRDMDMDGPHHPVNNVVIGIDD

Mean predicted aligned error: 9.23 Å